Protein AF-A0A7S1QD86-F1 (afdb_monomer_lite)

Sequence (148 aa):
PEDCLPAVVRSVGGHSVDLALLHGGAETQYLAELERAEELGLLGLECAVLADHVLRPGAPRFLWRMHSAPRYSVELVGVTEPGIARGEDWLALCISRPNAAVEASEAAAPPPELPSLTAESARLWRRRQHAEAPAGQPRGRDPVAERF

pLDDT: mean 86.99, std 13.45, range [50.94, 98.06]

Organism: Alexandrium catenella (NCBI:txid2925)

InterPro domains:
  IPR029063 S-adenosyl-L-methionine-dependent methyltransferase superfamily [G3DSA:3.40.50.150] (1-92)

Foldseek 3Di:
DDDCLVVVLVVCVLEADQEAEADDDQLVSVVVNVVVCVVSVNQDAFRKYKYWCCPVLHNLVVVLVLVQDLQWDWDKDWDDDPPPPDDTIIMIIITGHPPPPPPVPPRPDDDPCSVVSSVSSVVRVVVVVVVPPPPDPDPDPDPPPPDD

Structure (mmCIF, N/CA/C/O backbone):
data_AF-A0A7S1QD86-F1
#
_entry.id   AF-A0A7S1QD86-F1
#
loop_
_atom_site.group_PDB
_atom_site.id
_atom_site.type_symbol
_atom_site.label_atom_id
_atom_site.label_alt_id
_atom_site.label_comp_id
_atom_site.label_asym_id
_atom_site.label_entity_id
_atom_site.label_seq_id
_atom_site.pdbx_PDB_ins_code
_a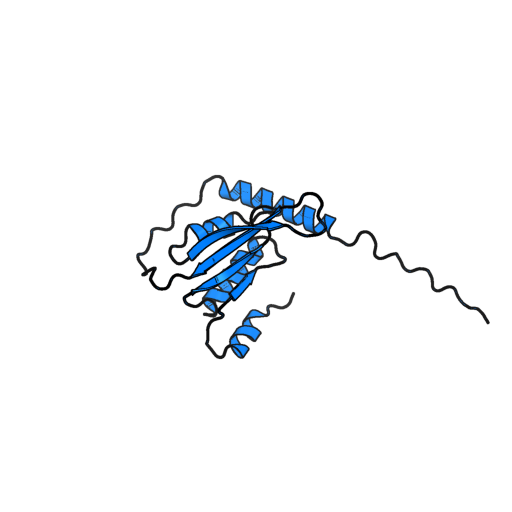tom_site.Cartn_x
_atom_site.Cartn_y
_atom_site.Cartn_z
_atom_site.occupancy
_atom_site.B_iso_or_equiv
_atom_site.auth_seq_id
_atom_site.auth_comp_id
_atom_site.auth_asym_id
_atom_site.auth_atom_id
_atom_site.pdbx_PDB_model_num
ATOM 1 N N . PRO A 1 1 ? -7.959 7.298 -14.735 1.00 63.09 1 PRO A N 1
ATOM 2 C CA . PRO A 1 1 ? -9.028 6.344 -14.360 1.00 63.09 1 PRO A CA 1
ATOM 3 C C . PRO A 1 1 ? -10.026 7.089 -13.475 1.00 63.09 1 PRO A C 1
ATOM 5 O O . PRO A 1 1 ? -9.598 7.993 -12.761 1.00 63.09 1 PRO A O 1
ATOM 8 N N . GLU A 1 2 ? -11.320 6.793 -13.581 1.00 81.69 2 GLU A N 1
ATOM 9 C CA . GLU A 1 2 ? -12.318 7.359 -12.664 1.00 81.69 2 GLU A CA 1
ATOM 10 C C . GLU A 1 2 ? -12.164 6.724 -11.273 1.00 81.69 2 GLU A C 1
ATOM 12 O O . GLU A 1 2 ? -11.915 5.523 -11.172 1.00 81.69 2 GLU A O 1
ATOM 17 N N . ASP A 1 3 ? -12.290 7.530 -10.214 1.00 87.25 3 ASP A N 1
ATOM 18 C CA . ASP A 1 3 ? -12.285 7.052 -8.826 1.00 87.25 3 ASP A CA 1
ATOM 19 C C . ASP A 1 3 ? -13.530 6.185 -8.569 1.00 87.25 3 ASP A C 1
ATOM 21 O O . ASP A 1 3 ? -14.668 6.660 -8.646 1.00 87.25 3 ASP A O 1
ATOM 25 N N . CYS A 1 4 ? -13.317 4.899 -8.279 1.00 92.31 4 CYS A N 1
ATOM 26 C CA . CYS A 1 4 ? -14.386 3.929 -8.062 1.00 92.31 4 CYS A CA 1
ATOM 27 C C . CYS A 1 4 ? -14.830 3.818 -6.593 1.00 92.31 4 CYS A C 1
ATOM 29 O O . CYS A 1 4 ? -15.896 3.250 -6.326 1.00 92.31 4 CYS A O 1
ATOM 31 N N . LEU A 1 5 ? -14.083 4.383 -5.636 1.00 94.06 5 LEU A N 1
ATOM 32 C CA . LEU A 1 5 ? -14.360 4.235 -4.203 1.00 94.06 5 LEU A CA 1
ATOM 33 C C . LEU A 1 5 ? -15.759 4.742 -3.805 1.00 94.06 5 LEU A C 1
ATOM 35 O O . LEU A 1 5 ? -16.449 4.039 -3.063 1.00 94.06 5 LEU A O 1
ATOM 39 N N . PRO A 1 6 ? -16.279 5.872 -4.333 1.00 93.88 6 PRO A N 1
ATOM 40 C CA . PRO A 1 6 ? -17.643 6.306 -4.025 1.00 93.88 6 PRO A CA 1
ATOM 41 C C . PRO A 1 6 ? -18.725 5.323 -4.489 1.00 93.88 6 PRO A C 1
ATOM 43 O O . PRO A 1 6 ? -19.790 5.237 -3.876 1.00 93.88 6 PRO A O 1
ATOM 46 N N . ALA A 1 7 ? -18.489 4.596 -5.585 1.00 94.88 7 ALA A N 1
ATOM 47 C CA . ALA A 1 7 ? -19.412 3.563 -6.044 1.00 94.88 7 ALA A CA 1
ATOM 48 C C . ALA A 1 7 ? -19.372 2.341 -5.118 1.00 94.88 7 ALA A C 1
ATOM 50 O O . ALA A 1 7 ? -20.430 1.806 -4.786 1.00 94.88 7 ALA A O 1
ATOM 51 N N . VAL A 1 8 ? -18.180 1.967 -4.641 1.00 95.44 8 VAL A N 1
ATOM 52 C CA . VAL A 1 8 ? -17.996 0.887 -3.661 1.00 95.44 8 VAL A CA 1
ATOM 53 C C . VAL A 1 8 ? -18.732 1.214 -2.363 1.00 95.44 8 VAL A C 1
ATOM 55 O O . VAL A 1 8 ? -19.544 0.401 -1.938 1.00 95.44 8 VAL A O 1
ATOM 58 N N . VAL A 1 9 ? -18.571 2.422 -1.803 1.00 96.19 9 VAL A N 1
ATOM 59 C CA . VAL A 1 9 ? -19.280 2.873 -0.581 1.00 96.19 9 VAL A CA 1
ATOM 60 C C . VAL A 1 9 ? -20.797 2.705 -0.705 1.00 96.19 9 VAL A C 1
ATOM 62 O O . VAL A 1 9 ? -21.452 2.209 0.212 1.00 96.19 9 VAL A O 1
ATOM 65 N N . ARG A 1 10 ? -21.372 3.086 -1.853 1.00 96.38 10 ARG A N 1
ATOM 66 C CA . ARG A 1 10 ? -22.810 2.903 -2.106 1.00 96.38 10 ARG A CA 1
ATOM 67 C C . ARG A 1 10 ? -23.197 1.429 -2.172 1.00 96.38 10 ARG A C 1
ATOM 69 O O . ARG A 1 10 ? -24.258 1.069 -1.676 1.00 96.38 10 ARG A O 1
ATOM 76 N N . SER A 1 11 ? -22.354 0.597 -2.778 1.00 96.62 11 SER A N 1
ATOM 77 C CA . SER A 1 11 ? -22.612 -0.835 -2.935 1.00 96.62 11 SER A CA 1
ATOM 78 C C . SER A 1 11 ? -22.534 -1.596 -1.614 1.00 96.62 11 SER A C 1
ATOM 80 O O . SER A 1 11 ? -23.313 -2.521 -1.409 1.00 96.62 11 SER A O 1
ATOM 82 N N . VAL A 1 12 ? -21.605 -1.228 -0.729 1.00 96.81 12 VAL A N 1
ATOM 83 C CA . VAL A 1 12 ? -21.423 -1.887 0.574 1.00 96.81 12 VAL A CA 1
ATOM 84 C C . VAL A 1 12 ? -22.394 -1.373 1.637 1.00 96.81 12 VAL A C 1
ATOM 86 O O . VAL A 1 12 ? -22.472 -1.953 2.709 1.00 96.81 12 VAL A O 1
ATOM 89 N N . GLY A 1 13 ? -23.145 -0.298 1.377 1.00 94.75 13 GLY A N 1
ATOM 90 C CA . GLY A 1 13 ? -24.233 0.143 2.258 1.00 94.75 13 GLY A CA 1
ATOM 91 C C . GLY A 1 13 ? -23.791 0.548 3.671 1.00 94.75 13 GLY A C 1
ATOM 92 O O . GLY A 1 13 ? -24.556 0.381 4.615 1.00 94.75 13 GLY A O 1
ATOM 93 N N . GLY A 1 14 ? -22.566 1.062 3.823 1.00 91.69 14 GLY A N 1
ATOM 94 C CA . GLY A 1 14 ? -21.983 1.411 5.126 1.00 91.69 14 GLY A CA 1
ATOM 95 C C . GLY A 1 14 ? -21.214 0.276 5.812 1.00 91.69 14 GLY A C 1
ATOM 96 O O . GLY A 1 14 ? -20.728 0.470 6.924 1.00 91.69 14 GLY A O 1
ATOM 97 N N . HIS A 1 15 ? -21.084 -0.886 5.170 1.00 94.44 15 HIS A N 1
ATOM 98 C CA . HIS A 1 15 ? -20.171 -1.944 5.597 1.00 94.44 15 HIS A CA 1
ATOM 99 C C . HIS A 1 15 ? -18.739 -1.698 5.096 1.00 94.44 15 HIS A C 1
ATOM 101 O O . HIS A 1 15 ? -18.517 -0.961 4.135 1.00 94.44 15 HIS A O 1
ATOM 107 N N . SER A 1 16 ? -17.765 -2.332 5.744 1.00 96.19 16 SER A N 1
ATOM 108 C CA . SER A 1 16 ? -16.388 -2.405 5.255 1.00 96.19 16 SER A CA 1
ATOM 109 C C . SER A 1 16 ? -16.229 -3.488 4.187 1.00 96.19 16 SER A C 1
ATOM 111 O O . SER A 1 16 ? -17.079 -4.369 4.055 1.00 96.19 16 SER A O 1
ATOM 113 N N . VAL A 1 17 ? -15.121 -3.449 3.449 1.00 97.31 17 VAL A N 1
ATOM 114 C CA . VAL A 1 17 ? -14.695 -4.553 2.579 1.00 97.31 17 VAL A CA 1
ATOM 115 C C . VAL A 1 17 ? -13.805 -5.532 3.345 1.00 97.31 17 VAL A C 1
ATOM 117 O O . VAL A 1 17 ? -13.091 -5.134 4.264 1.00 97.31 17 VAL A O 1
ATOM 120 N N . ASP A 1 18 ? -13.821 -6.802 2.938 1.00 96.88 18 ASP A N 1
ATOM 121 C CA . ASP A 1 18 ? -12.911 -7.825 3.476 1.00 96.88 18 ASP A CA 1
ATOM 122 C C . ASP A 1 18 ? -11.512 -7.740 2.839 1.00 96.88 18 ASP A C 1
ATOM 124 O O . ASP A 1 18 ? -10.508 -8.109 3.452 1.00 96.88 18 ASP A O 1
ATOM 128 N N . LEU A 1 19 ? -11.441 -7.246 1.597 1.00 97.56 19 LEU A N 1
ATOM 129 C CA . LEU A 1 19 ? -10.220 -7.159 0.800 1.00 97.56 19 LEU A CA 1
ATOM 130 C C . LEU A 1 19 ? -10.194 -5.876 -0.040 1.00 97.56 19 LEU A C 1
ATOM 132 O O . LEU A 1 19 ? -11.127 -5.598 -0.793 1.00 97.56 19 LEU A O 1
ATOM 136 N N . ALA A 1 20 ? -9.081 -5.149 0.028 1.00 97.00 20 ALA A N 1
ATOM 137 C CA . ALA A 1 20 ? -8.736 -4.053 -0.868 1.00 97.00 20 ALA A CA 1
ATOM 138 C C . ALA A 1 20 ? -7.502 -4.423 -1.703 1.00 97.00 20 ALA A C 1
ATOM 140 O O . ALA A 1 20 ? -6.502 -4.904 -1.169 1.00 97.00 20 ALA A O 1
ATOM 141 N N . LEU A 1 21 ? -7.572 -4.187 -3.014 1.00 96.25 21 LEU A N 1
ATOM 142 C CA . LEU A 1 21 ? -6.466 -4.391 -3.949 1.00 96.25 21 LEU A CA 1
ATOM 143 C C . LEU A 1 21 ? -5.959 -3.027 -4.422 1.00 96.25 21 LEU A C 1
ATOM 145 O O . LEU A 1 21 ? -6.710 -2.281 -5.046 1.00 96.25 21 LEU A O 1
ATOM 149 N N . LEU A 1 22 ? -4.696 -2.724 -4.139 1.00 94.81 22 LEU A N 1
ATOM 150 C CA . LEU A 1 22 ? -3.986 -1.544 -4.623 1.00 94.81 22 LEU A CA 1
ATOM 151 C C . LEU A 1 22 ? -3.067 -1.996 -5.759 1.00 94.81 22 LEU A C 1
ATOM 153 O O . LEU A 1 22 ? -2.103 -2.727 -5.529 1.00 94.81 22 LEU A O 1
ATOM 157 N N . HIS A 1 23 ? -3.407 -1.622 -6.989 1.00 90.38 23 HIS A N 1
ATOM 158 C CA . HIS A 1 23 ? -2.758 -2.140 -8.192 1.00 90.38 23 HIS A CA 1
ATOM 159 C C . HIS A 1 23 ? -2.613 -1.063 -9.267 1.00 90.38 23 HIS A C 1
ATOM 161 O O . HIS A 1 23 ? -3.445 -0.166 -9.389 1.00 90.38 23 HIS A O 1
ATOM 167 N N . GLY A 1 24 ? -1.589 -1.204 -10.110 1.00 76.62 24 GLY A N 1
ATOM 168 C CA . GLY A 1 24 ? -1.508 -0.493 -11.390 1.00 76.62 24 GLY A CA 1
ATOM 169 C C . GLY A 1 24 ? -1.035 0.959 -11.295 1.00 76.62 24 GLY A C 1
ATOM 170 O O . GLY A 1 24 ? -1.206 1.723 -12.248 1.00 76.62 24 GLY A O 1
ATOM 171 N N . GLY A 1 25 ? -0.420 1.345 -10.175 1.00 80.12 25 GLY A N 1
ATOM 172 C CA . GLY A 1 25 ? -0.058 2.727 -9.881 1.00 80.12 25 GLY A CA 1
ATOM 173 C C . GLY A 1 25 ? 1.357 2.896 -9.342 1.00 80.12 25 GLY A C 1
ATOM 174 O O . GLY A 1 25 ? 1.950 1.988 -8.775 1.00 80.12 25 GLY A O 1
ATOM 175 N N . ALA A 1 26 ? 1.908 4.103 -9.488 1.00 86.25 26 ALA A N 1
ATOM 176 C CA . ALA A 1 26 ? 3.075 4.480 -8.694 1.00 86.25 26 ALA A CA 1
ATOM 177 C C . ALA A 1 26 ? 2.676 4.564 -7.214 1.00 86.25 26 ALA A C 1
ATOM 179 O O . ALA A 1 26 ? 1.542 4.910 -6.899 1.00 86.25 26 ALA A O 1
ATOM 180 N N . GLU A 1 27 ? 3.630 4.366 -6.310 1.00 86.50 27 GLU A N 1
ATOM 181 C CA . GLU A 1 27 ? 3.429 4.418 -4.855 1.00 86.50 27 GLU A CA 1
ATOM 182 C C . GLU A 1 27 ? 2.531 5.560 -4.337 1.00 86.50 27 GLU A C 1
ATOM 184 O O . GLU A 1 27 ? 1.749 5.370 -3.408 1.00 86.50 27 GLU A O 1
ATOM 189 N N . THR A 1 28 ? 2.647 6.764 -4.904 1.00 86.75 28 THR A N 1
ATOM 190 C CA . THR A 1 28 ? 1.839 7.917 -4.479 1.00 86.75 28 THR A CA 1
ATOM 191 C C . THR A 1 28 ? 0.340 7.671 -4.632 1.00 86.75 28 THR A C 1
ATOM 193 O O . THR A 1 28 ? -0.444 8.248 -3.889 1.00 86.75 28 THR A O 1
ATOM 196 N N . GLN A 1 29 ? -0.052 6.829 -5.590 1.00 90.44 29 GLN A N 1
ATOM 197 C CA . GLN A 1 29 ? -1.437 6.418 -5.800 1.00 90.44 29 GLN A CA 1
ATOM 198 C C . GLN A 1 29 ? -1.872 5.442 -4.708 1.00 90.44 29 GLN A C 1
ATOM 200 O O . GLN A 1 29 ? -2.924 5.655 -4.125 1.00 90.44 29 GLN A O 1
ATOM 205 N N . TYR A 1 30 ? -1.027 4.473 -4.335 1.00 91.50 30 TYR A N 1
ATOM 206 C CA . TYR A 1 30 ? -1.341 3.512 -3.267 1.00 91.50 30 TYR A CA 1
ATOM 207 C C . TYR A 1 30 ? -1.632 4.206 -1.940 1.00 91.50 30 TYR A C 1
ATOM 209 O O . TYR A 1 30 ? -2.615 3.888 -1.282 1.00 91.50 30 TYR A O 1
ATOM 217 N N . LEU A 1 31 ? -0.801 5.179 -1.555 1.00 93.75 31 LEU A N 1
ATOM 218 C CA . LEU A 1 31 ? -1.025 5.939 -0.325 1.00 93.75 31 LEU A CA 1
ATOM 219 C C . LEU A 1 31 ? -2.308 6.772 -0.386 1.00 93.75 31 LEU A C 1
ATOM 221 O O . LEU A 1 31 ? -3.076 6.751 0.569 1.00 93.75 31 LEU A O 1
ATOM 225 N N . ALA A 1 32 ? -2.562 7.457 -1.503 1.00 93.44 32 ALA A N 1
ATOM 226 C CA . ALA A 1 32 ? -3.766 8.269 -1.663 1.00 93.44 32 ALA A CA 1
ATOM 227 C C . ALA A 1 32 ? -5.049 7.419 -1.667 1.00 93.44 32 ALA A C 1
ATOM 229 O O . ALA A 1 32 ? -6.037 7.794 -1.042 1.00 93.44 32 ALA A O 1
ATOM 230 N N . GLU A 1 33 ? -5.041 6.268 -2.343 1.00 94.12 33 GLU A N 1
ATOM 231 C CA . GLU A 1 33 ? -6.168 5.328 -2.372 1.00 94.12 33 GLU A CA 1
ATOM 232 C C . GLU A 1 33 ? -6.409 4.693 -1.003 1.00 94.12 33 GLU A C 1
ATOM 234 O O . GLU A 1 33 ? -7.556 4.596 -0.569 1.00 94.12 33 GLU A O 1
ATOM 239 N N . LEU A 1 34 ? -5.338 4.318 -0.298 1.00 95.12 34 LEU A N 1
ATOM 240 C CA . LEU A 1 34 ? -5.406 3.803 1.065 1.00 95.12 34 LEU A CA 1
ATOM 241 C C . LEU A 1 34 ? -6.015 4.844 2.017 1.00 95.12 34 LEU A C 1
ATOM 243 O O . LEU A 1 34 ? -7.005 4.552 2.682 1.00 95.12 34 LEU A O 1
ATOM 247 N N . GLU A 1 35 ? -5.465 6.062 2.054 1.00 94.94 35 GLU A N 1
ATOM 248 C CA . GLU A 1 35 ? -5.980 7.169 2.875 1.00 94.94 35 GLU A CA 1
ATOM 249 C C . GLU A 1 35 ? -7.451 7.438 2.562 1.00 94.94 35 GLU A C 1
ATOM 251 O O . GLU A 1 35 ? -8.281 7.549 3.465 1.00 94.94 35 GLU A O 1
ATOM 256 N N . ARG A 1 36 ? -7.807 7.449 1.276 1.00 95.38 36 ARG A N 1
ATOM 257 C CA . ARG A 1 36 ? -9.182 7.679 0.853 1.00 95.38 36 ARG A CA 1
ATOM 258 C C . ARG A 1 36 ? -10.128 6.560 1.283 1.00 95.38 36 ARG A C 1
ATOM 260 O O . ARG A 1 36 ? -11.240 6.840 1.726 1.00 95.38 36 ARG A O 1
ATOM 267 N N . ALA A 1 37 ? -9.715 5.302 1.163 1.00 95.69 37 ALA A N 1
ATOM 268 C CA . ALA A 1 37 ? -10.510 4.163 1.609 1.00 95.69 37 ALA A CA 1
ATOM 269 C C . ALA A 1 37 ? -10.720 4.178 3.134 1.00 95.69 37 ALA A C 1
ATOM 271 O O . ALA A 1 37 ? -11.799 3.819 3.608 1.00 95.69 37 ALA A O 1
ATOM 272 N N . GLU A 1 38 ? -9.735 4.645 3.901 1.00 94.69 38 GLU A N 1
ATOM 273 C CA . GLU A 1 38 ? -9.846 4.826 5.353 1.00 94.69 38 GLU A CA 1
ATOM 274 C C . GLU A 1 38 ? -10.821 5.938 5.731 1.00 94.69 38 GLU A C 1
ATOM 276 O O . GLU A 1 38 ? -11.688 5.723 6.576 1.00 94.69 38 GLU A O 1
ATOM 281 N N . GLU A 1 39 ? -10.723 7.104 5.088 1.00 94.94 39 GLU A N 1
ATOM 282 C CA . GLU A 1 39 ? -11.649 8.228 5.291 1.00 94.94 39 GLU A CA 1
ATOM 283 C C . GLU A 1 39 ? -13.105 7.835 5.026 1.00 94.94 39 GLU A C 1
ATOM 285 O O . GLU A 1 39 ? -14.020 8.295 5.707 1.00 94.94 39 GLU A O 1
ATOM 290 N N . LEU A 1 40 ? -13.318 6.977 4.027 1.00 95.56 40 LEU A N 1
ATOM 291 C CA . LEU A 1 40 ? -14.633 6.469 3.650 1.00 95.56 40 LEU A CA 1
ATOM 292 C C . LEU A 1 40 ? -15.117 5.313 4.539 1.00 95.56 40 LEU A C 1
ATOM 294 O O . LEU A 1 40 ? -16.224 4.820 4.327 1.00 95.56 40 LEU A O 1
ATOM 298 N N . GLY A 1 41 ? -14.315 4.868 5.513 1.00 94.81 41 GLY A N 1
ATOM 299 C CA . GLY A 1 41 ? -14.657 3.759 6.404 1.00 94.81 41 GLY A CA 1
ATOM 300 C C . GLY A 1 41 ? -14.719 2.397 5.708 1.00 94.81 41 GLY A C 1
ATOM 301 O O . GLY A 1 41 ? -15.351 1.479 6.221 1.00 94.81 41 GLY A O 1
ATOM 302 N N . LEU A 1 42 ? -14.082 2.251 4.541 1.00 96.75 42 LEU A N 1
ATOM 303 C CA . LEU A 1 42 ? -14.091 0.998 3.782 1.00 96.75 42 LEU A CA 1
ATOM 304 C C . LEU A 1 42 ? -13.176 -0.063 4.402 1.00 96.75 42 LEU A C 1
ATOM 306 O O . LEU A 1 42 ? -13.444 -1.251 4.252 1.00 96.75 42 LEU A O 1
ATOM 310 N N . LEU A 1 43 ? -12.112 0.345 5.098 1.00 95.88 43 LEU A N 1
ATOM 311 C CA . LEU A 1 43 ? -11.137 -0.574 5.690 1.00 95.88 43 LEU A CA 1
ATOM 312 C C . LEU A 1 43 ? -11.511 -0.894 7.141 1.00 95.88 43 LEU A C 1
ATOM 314 O O . LEU A 1 43 ? -11.135 -0.180 8.072 1.00 95.88 43 LEU A O 1
ATOM 318 N N . GLY A 1 44 ? -12.287 -1.962 7.314 1.00 93.19 44 GLY A N 1
ATOM 319 C CA . GLY A 1 44 ? -12.765 -2.428 8.615 1.00 93.19 44 GLY A CA 1
ATOM 320 C C . GLY A 1 44 ? -11.720 -3.196 9.426 1.00 93.19 44 GLY A C 1
ATOM 321 O O . GLY A 1 44 ? -10.535 -3.269 9.085 1.00 93.19 44 GLY A O 1
ATOM 322 N N . LEU A 1 45 ? -12.179 -3.798 10.524 1.00 93.00 45 LEU A N 1
ATOM 323 C CA . LEU A 1 45 ? -11.380 -4.769 11.273 1.00 93.00 45 LEU A CA 1
ATOM 324 C C . LEU A 1 45 ? -11.143 -6.008 10.414 1.00 93.00 45 LEU A C 1
ATOM 326 O O . LEU A 1 45 ? -12.028 -6.408 9.667 1.00 93.00 45 LEU A O 1
ATOM 330 N N . GLU A 1 46 ? -9.947 -6.587 10.512 1.00 95.19 46 GLU A N 1
ATOM 331 C CA . GLU A 1 46 ? -9.548 -7.795 9.772 1.00 95.19 46 GLU A CA 1
ATOM 332 C C . GLU A 1 46 ? -9.555 -7.654 8.240 1.00 95.19 46 GLU A C 1
ATOM 334 O O . GLU A 1 46 ? -9.217 -8.604 7.538 1.00 95.19 46 GLU A O 1
ATOM 339 N N . CYS A 1 47 ? -9.826 -6.454 7.712 1.00 96.62 47 CYS A N 1
ATOM 340 C CA . CYS A 1 47 ? -9.674 -6.147 6.295 1.00 96.62 47 CYS A CA 1
ATOM 341 C C . CYS A 1 47 ? -8.229 -6.404 5.851 1.00 96.62 47 CYS A C 1
ATOM 343 O O . CYS A 1 47 ? -7.274 -5.894 6.455 1.00 96.62 47 CYS A O 1
ATOM 345 N N . ALA A 1 48 ? -8.081 -7.148 4.759 1.00 97.94 48 ALA A N 1
ATOM 346 C CA . ALA A 1 48 ? -6.817 -7.335 4.070 1.00 97.94 48 ALA A CA 1
ATOM 347 C C . ALA A 1 48 ? -6.619 -6.234 3.018 1.00 97.94 48 ALA A C 1
ATOM 349 O O . ALA A 1 48 ? -7.529 -5.894 2.268 1.00 97.94 48 ALA A O 1
ATOM 350 N N . VAL A 1 49 ? -5.414 -5.687 2.937 1.00 97.88 49 VAL A N 1
ATOM 351 C CA . VAL A 1 49 ? -4.971 -4.781 1.878 1.00 97.88 49 VAL A CA 1
ATOM 352 C C . VAL A 1 49 ? -3.808 -5.460 1.172 1.00 97.88 49 VAL A C 1
ATOM 354 O O . VAL A 1 49 ? -2.783 -5.737 1.795 1.00 97.88 49 VAL A O 1
ATOM 357 N N . LEU A 1 50 ? -3.970 -5.741 -0.116 1.00 97.62 50 LEU A N 1
ATOM 358 C CA . LEU A 1 50 ? -2.907 -6.246 -0.976 1.00 97.62 50 LEU A CA 1
ATOM 359 C C . LEU A 1 50 ? -2.404 -5.112 -1.860 1.00 97.62 50 LEU A C 1
ATOM 361 O O . LEU A 1 50 ? -3.196 -4.483 -2.556 1.00 97.62 50 LEU A O 1
ATOM 365 N N . ALA A 1 51 ? -1.097 -4.884 -1.855 1.00 96.62 51 ALA A N 1
ATOM 366 C CA . ALA A 1 51 ? -0.433 -3.991 -2.797 1.00 96.62 51 ALA A CA 1
ATOM 367 C C . ALA A 1 51 ? 0.629 -4.766 -3.568 1.00 96.62 51 ALA A C 1
ATOM 369 O O . ALA A 1 51 ? 1.402 -5.507 -2.960 1.00 96.62 51 ALA A O 1
ATOM 370 N N . ASP A 1 52 ? 0.681 -4.600 -4.882 1.00 94.62 52 ASP A N 1
ATOM 371 C CA . ASP A 1 52 ? 1.673 -5.255 -5.725 1.00 94.62 52 ASP A CA 1
ATOM 372 C C . ASP A 1 52 ? 2.900 -4.386 -6.000 1.00 94.62 52 ASP A C 1
ATOM 374 O O . ASP A 1 52 ? 2.948 -3.197 -5.672 1.00 94.62 52 ASP A O 1
ATOM 378 N N . HIS A 1 53 ? 3.932 -5.001 -6.582 1.00 93.44 53 HIS A N 1
ATOM 379 C CA . HIS A 1 53 ? 5.140 -4.308 -7.021 1.00 93.44 53 HIS A CA 1
ATOM 380 C C . HIS A 1 53 ? 5.860 -3.511 -5.917 1.00 93.44 53 HIS A C 1
ATOM 382 O O . HIS A 1 53 ? 6.577 -2.537 -6.187 1.00 93.44 53 HIS A O 1
ATOM 388 N N . VAL A 1 54 ? 5.721 -3.947 -4.658 1.00 95.25 54 VAL A N 1
ATOM 389 C CA . VAL A 1 54 ? 6.163 -3.182 -3.480 1.00 95.25 54 VAL A CA 1
ATOM 390 C C . VAL A 1 54 ? 7.677 -3.167 -3.290 1.00 95.25 54 VAL A C 1
ATOM 392 O O . VAL A 1 54 ? 8.196 -2.257 -2.643 1.00 95.25 54 VAL A O 1
ATOM 395 N N . LEU A 1 55 ? 8.406 -4.112 -3.899 1.00 94.00 55 LEU A N 1
ATOM 396 C CA . LEU A 1 55 ? 9.878 -4.121 -3.930 1.00 94.00 55 LEU A CA 1
ATOM 397 C C . LEU A 1 55 ? 10.459 -3.758 -5.303 1.00 94.00 55 LEU A C 1
ATOM 399 O O . LEU A 1 55 ? 11.571 -3.235 -5.384 1.00 94.00 55 LEU A O 1
ATOM 403 N N . ARG A 1 56 ? 9.724 -4.006 -6.393 1.00 90.75 56 ARG A N 1
ATOM 404 C CA . ARG A 1 56 ? 10.129 -3.636 -7.752 1.00 90.75 56 ARG A CA 1
ATOM 405 C C . ARG A 1 56 ? 8.888 -3.360 -8.608 1.00 90.75 56 ARG A C 1
ATOM 407 O O . ARG A 1 56 ? 8.139 -4.291 -8.862 1.00 90.75 56 ARG A O 1
ATOM 414 N N . PRO A 1 57 ? 8.692 -2.132 -9.120 1.00 91.62 57 PRO A N 1
ATOM 415 C CA . PRO A 1 57 ? 9.560 -0.955 -9.027 1.00 91.62 57 PRO A CA 1
ATOM 416 C C . PRO A 1 57 ? 9.730 -0.362 -7.620 1.00 91.62 57 PRO A C 1
ATOM 418 O O . PRO A 1 57 ? 10.666 0.407 -7.419 1.00 91.62 57 PRO A O 1
ATOM 421 N N . GLY A 1 58 ? 8.889 -0.751 -6.659 1.00 94.06 58 GLY A N 1
ATOM 422 C CA . GLY A 1 58 ? 9.012 -0.403 -5.246 1.00 94.06 58 GLY A CA 1
ATOM 423 C C . GLY A 1 58 ? 7.884 0.504 -4.750 1.00 94.06 58 GLY A C 1
ATOM 424 O O . GLY A 1 58 ? 7.378 1.337 -5.503 1.00 94.06 58 GLY A O 1
ATOM 425 N N . ALA A 1 59 ? 7.545 0.398 -3.466 1.00 96.44 59 ALA A N 1
ATOM 426 C CA . ALA A 1 59 ? 6.647 1.313 -2.757 1.00 96.44 59 ALA A CA 1
ATOM 427 C C . ALA A 1 59 ? 7.134 1.554 -1.306 1.00 96.44 59 ALA A C 1
ATOM 429 O O . ALA A 1 59 ? 6.502 1.117 -0.342 1.00 96.44 59 ALA A O 1
ATOM 430 N N . PRO A 1 60 ? 8.310 2.185 -1.122 1.00 97.06 60 PRO A N 1
ATOM 431 C CA . PRO A 1 60 ? 8.979 2.266 0.178 1.00 97.06 60 PRO A CA 1
ATOM 432 C C . PRO A 1 60 ? 8.243 3.092 1.254 1.00 97.06 60 PRO A C 1
ATOM 434 O O . PRO A 1 60 ? 8.228 2.691 2.414 1.00 97.06 60 PRO A O 1
ATOM 437 N N . ARG A 1 61 ? 7.620 4.226 0.919 1.00 96.44 61 ARG A N 1
ATOM 438 C CA . ARG A 1 61 ? 6.719 4.997 1.800 1.00 96.44 61 ARG A CA 1
ATOM 439 C C . ARG A 1 61 ? 5.454 4.226 2.150 1.00 96.44 61 ARG A C 1
ATOM 441 O O . ARG A 1 61 ? 5.030 4.321 3.295 1.00 96.44 61 ARG A O 1
ATOM 448 N N . PHE A 1 62 ? 4.860 3.485 1.215 1.00 96.50 62 PHE A N 1
ATOM 449 C CA . PHE A 1 62 ? 3.727 2.603 1.500 1.00 96.50 62 PHE A CA 1
ATOM 450 C C . PHE A 1 62 ? 4.142 1.532 2.509 1.00 96.50 62 PHE A C 1
ATOM 452 O O . PHE A 1 62 ? 3.533 1.427 3.570 1.00 96.50 62 PHE A O 1
ATOM 459 N N . LEU A 1 63 ? 5.238 0.814 2.248 1.00 96.94 63 LEU A N 1
ATOM 460 C CA . LEU A 1 63 ? 5.763 -0.198 3.167 1.00 96.94 63 LEU A CA 1
ATOM 461 C C . LEU A 1 63 ? 6.085 0.390 4.541 1.00 96.94 63 LEU A C 1
ATOM 463 O O . LEU A 1 63 ? 5.685 -0.178 5.554 1.00 96.94 63 LEU A O 1
ATOM 467 N N . TRP A 1 64 ? 6.741 1.552 4.586 1.00 96.50 64 TRP A N 1
ATOM 468 C CA . TRP A 1 64 ? 6.995 2.267 5.833 1.00 96.50 64 TRP A CA 1
ATOM 469 C C . TRP A 1 64 ? 5.695 2.630 6.559 1.00 96.50 64 TRP A C 1
ATOM 471 O O . TRP A 1 64 ? 5.565 2.367 7.750 1.00 96.50 64 TRP A O 1
ATOM 481 N N . ARG A 1 65 ? 4.711 3.199 5.853 1.00 95.12 65 ARG A N 1
ATOM 482 C CA . ARG A 1 65 ? 3.418 3.598 6.422 1.00 95.12 65 ARG A CA 1
ATOM 483 C C . ARG A 1 65 ? 2.677 2.410 7.022 1.00 95.12 65 ARG A C 1
ATOM 485 O O . ARG A 1 65 ? 2.155 2.550 8.125 1.00 95.12 65 ARG A O 1
ATOM 492 N N . MET A 1 66 ? 2.635 1.281 6.317 1.00 95.19 66 MET A N 1
ATOM 493 C CA . MET A 1 66 ? 1.942 0.079 6.777 1.00 95.19 66 MET A CA 1
ATOM 494 C C . MET A 1 66 ? 2.685 -0.581 7.939 1.00 95.19 66 MET A C 1
ATOM 496 O O . MET A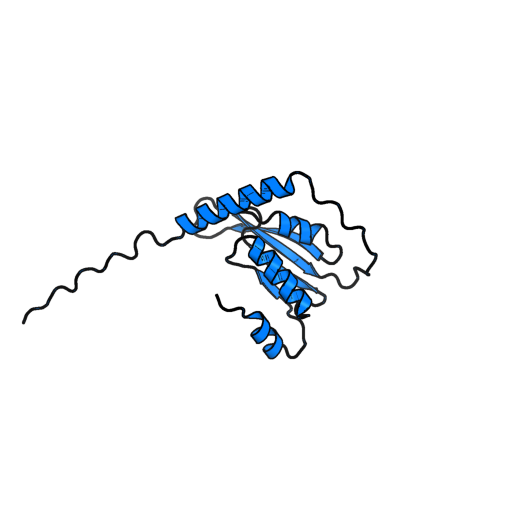 1 66 ? 2.059 -0.934 8.931 1.00 95.19 66 MET A O 1
ATOM 500 N N . HIS A 1 67 ? 4.014 -0.688 7.861 1.00 95.25 67 HIS A N 1
ATOM 501 C CA . HIS A 1 67 ? 4.835 -1.301 8.907 1.00 95.25 67 HIS A CA 1
ATOM 502 C C . HIS A 1 67 ? 4.856 -0.477 10.202 1.00 95.25 67 HIS A C 1
ATOM 504 O O . HIS A 1 67 ? 4.824 -1.030 11.298 1.00 95.25 67 HIS A O 1
ATOM 510 N N . SER A 1 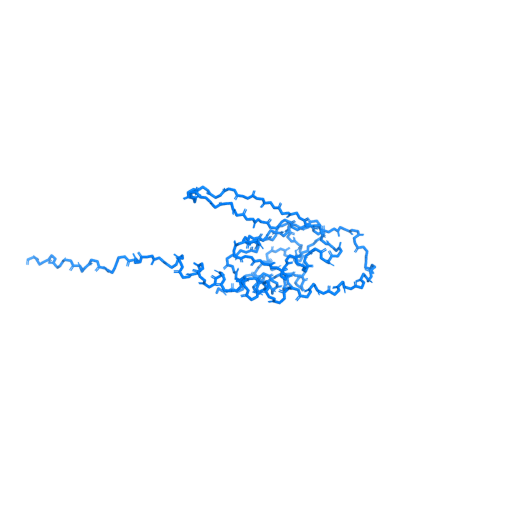68 ? 4.900 0.851 10.091 1.00 93.75 68 SER A N 1
ATOM 511 C CA . SER A 1 68 ? 4.951 1.756 11.245 1.00 93.75 68 SER A CA 1
ATOM 512 C C . SER A 1 68 ? 3.574 2.087 11.820 1.00 93.75 68 SER A C 1
ATOM 514 O O . SER A 1 68 ? 3.490 2.772 12.835 1.00 93.75 68 SER A O 1
ATOM 516 N N . ALA A 1 69 ? 2.488 1.627 11.193 1.00 92.06 69 ALA A N 1
ATOM 517 C CA . ALA A 1 69 ? 1.135 1.777 11.710 1.00 92.06 69 ALA A CA 1
ATOM 518 C C . ALA A 1 69 ? 0.768 0.570 12.594 1.00 92.06 69 ALA A C 1
ATOM 520 O O . ALA A 1 69 ? 0.572 -0.521 12.060 1.00 92.06 69 ALA A O 1
ATOM 521 N N . PRO A 1 70 ? 0.555 0.741 13.915 1.00 90.69 70 PRO A N 1
ATOM 522 C CA . PRO A 1 70 ? 0.241 -0.378 14.815 1.00 90.69 70 PRO A CA 1
ATOM 523 C C . PRO A 1 70 ? -1.022 -1.163 14.431 1.00 90.69 70 PRO A C 1
ATOM 525 O O . PRO A 1 70 ? -1.173 -2.331 14.792 1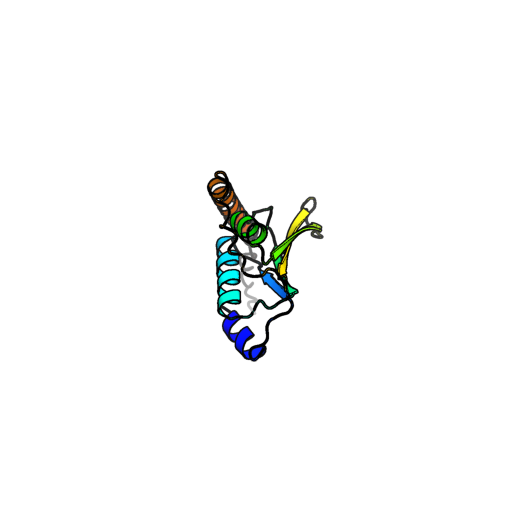.00 90.69 70 PRO A O 1
ATOM 528 N N . ARG A 1 71 ? -1.933 -0.518 13.688 1.00 92.06 71 ARG A N 1
ATOM 529 C CA . ARG A 1 71 ? -3.181 -1.121 13.215 1.00 92.06 71 ARG A CA 1
ATOM 530 C C . ARG A 1 71 ? -2.996 -2.161 12.112 1.00 92.06 71 ARG A C 1
ATOM 532 O O . ARG A 1 71 ? -3.949 -2.880 11.847 1.00 92.06 71 ARG A O 1
ATOM 539 N N . TYR A 1 72 ? -1.827 -2.260 11.477 1.00 94.56 72 TYR A N 1
ATOM 540 C CA . TYR A 1 72 ? -1.589 -3.234 10.413 1.00 94.56 72 TYR A CA 1
ATOM 541 C C . TYR A 1 72 ? -0.542 -4.273 10.815 1.00 94.56 72 TYR A C 1
ATOM 543 O O . TYR A 1 72 ? 0.496 -3.969 11.395 1.00 94.56 72 TYR A O 1
ATOM 551 N N . SER A 1 73 ? -0.814 -5.530 10.476 1.00 95.75 73 SER A N 1
ATOM 552 C CA . SER A 1 73 ? 0.211 -6.561 10.314 1.00 95.75 73 SER A CA 1
ATOM 553 C C . SER A 1 73 ? 0.681 -6.534 8.873 1.00 95.75 73 SER A C 1
ATOM 555 O O . SER A 1 73 ? -0.182 -6.539 8.006 1.00 95.75 73 SER A O 1
ATOM 557 N N . VAL A 1 74 ? 1.985 -6.549 8.605 1.00 97.12 74 VAL A N 1
ATOM 558 C CA . VAL A 1 74 ? 2.515 -6.554 7.233 1.00 97.12 74 VAL A CA 1
ATOM 559 C C . VAL A 1 74 ? 3.314 -7.826 6.991 1.00 97.12 74 VAL A C 1
ATOM 561 O O . VAL A 1 74 ? 4.207 -8.154 7.769 1.00 97.12 74 VAL A O 1
ATOM 564 N N . GLU A 1 75 ? 3.014 -8.510 5.895 1.00 98.06 75 GLU A N 1
ATOM 565 C CA . GLU A 1 75 ? 3.759 -9.650 5.371 1.00 98.06 75 GLU A CA 1
ATOM 566 C C . GLU A 1 75 ? 4.131 -9.384 3.908 1.00 98.06 75 GLU A C 1
ATOM 568 O O . GLU A 1 75 ? 3.330 -8.851 3.140 1.00 98.06 75 GLU A O 1
ATOM 573 N N . LEU A 1 76 ? 5.358 -9.734 3.519 1.00 97.81 76 LEU A N 1
ATOM 574 C CA . LEU A 1 76 ? 5.805 -9.659 2.130 1.00 97.81 76 LEU A CA 1
ATOM 575 C C . LEU A 1 76 ? 5.714 -11.041 1.498 1.00 97.81 76 LEU A C 1
ATOM 577 O O . LEU A 1 76 ? 6.331 -11.988 1.984 1.00 97.81 76 LEU A O 1
ATOM 581 N N . VAL A 1 77 ? 4.975 -11.135 0.400 1.00 97.19 77 VAL A N 1
ATOM 582 C CA . VAL A 1 77 ? 4.711 -12.392 -0.297 1.00 97.19 77 VAL A CA 1
ATOM 583 C C . VAL A 1 77 ? 5.351 -12.332 -1.677 1.00 97.19 77 VAL A C 1
ATOM 585 O O . VAL A 1 77 ? 4.985 -11.495 -2.504 1.00 97.19 77 VAL A O 1
ATOM 588 N N . GLY A 1 78 ? 6.313 -13.222 -1.918 1.00 94.25 78 GLY A N 1
ATOM 589 C CA . GLY A 1 78 ? 6.899 -13.429 -3.239 1.00 94.25 78 GLY A CA 1
ATOM 590 C C . GLY A 1 78 ? 5.921 -14.174 -4.146 1.00 94.25 78 GLY A C 1
ATOM 591 O O . GLY A 1 78 ? 5.372 -15.212 -3.769 1.00 94.25 78 GLY A O 1
ATOM 592 N N . VAL A 1 79 ? 5.694 -13.651 -5.347 1.00 92.25 79 VAL A N 1
ATOM 593 C CA . VAL A 1 79 ? 4.809 -14.232 -6.359 1.00 92.25 79 VAL A CA 1
ATOM 594 C C . VAL A 1 79 ? 5.611 -14.503 -7.622 1.00 92.25 79 VAL A C 1
ATOM 596 O O . VAL A 1 79 ? 6.353 -13.658 -8.121 1.00 92.25 79 VAL A O 1
ATOM 599 N N . THR A 1 80 ? 5.471 -15.717 -8.149 1.00 89.19 80 THR A N 1
ATOM 600 C CA . THR A 1 80 ? 6.069 -16.084 -9.436 1.00 89.19 80 THR A CA 1
ATOM 601 C C . THR A 1 80 ? 5.108 -15.707 -10.553 1.00 89.19 80 THR A C 1
ATOM 603 O O . THR A 1 80 ? 4.015 -16.267 -10.631 1.00 89.19 80 THR A O 1
ATOM 606 N N . GLU A 1 81 ? 5.512 -14.791 -11.431 1.00 79.44 81 GLU A N 1
ATOM 607 C CA . GLU A 1 81 ? 4.688 -14.398 -12.572 1.00 79.44 81 GLU A CA 1
ATOM 608 C C . GLU A 1 81 ? 4.934 -15.339 -13.770 1.00 79.44 81 GLU A C 1
ATOM 610 O O . GLU A 1 81 ? 6.049 -15.400 -14.307 1.00 79.44 81 GLU A O 1
ATOM 615 N N . PRO A 1 82 ? 3.927 -16.119 -14.207 1.00 75.88 82 PRO A N 1
ATOM 616 C CA . PRO A 1 82 ? 4.095 -17.037 -15.324 1.00 75.88 82 PRO A CA 1
ATOM 617 C C . PRO A 1 82 ? 4.351 -16.262 -16.622 1.00 75.88 82 PRO A C 1
ATOM 619 O O . PRO A 1 82 ? 3.578 -15.395 -17.013 1.00 75.88 82 PRO A O 1
ATOM 622 N N . GLY A 1 83 ? 5.435 -16.605 -17.321 1.00 72.56 83 GLY A N 1
ATOM 623 C CA . GLY A 1 83 ? 5.814 -15.970 -18.590 1.00 72.56 83 GLY A CA 1
ATOM 624 C C . GLY A 1 83 ? 6.907 -14.904 -18.476 1.00 72.56 83 GLY A C 1
ATOM 625 O O . GLY A 1 83 ? 7.501 -14.550 -19.495 1.00 72.56 83 GLY A O 1
ATOM 626 N N . ILE A 1 84 ? 7.270 -14.465 -17.266 1.00 67.75 84 ILE A N 1
ATOM 627 C CA . ILE A 1 84 ? 8.454 -13.626 -17.050 1.00 67.75 84 ILE A CA 1
ATOM 628 C C . ILE A 1 84 ? 9.624 -14.525 -16.659 1.00 67.75 84 ILE A C 1
ATOM 630 O O . ILE A 1 84 ? 9.701 -15.035 -15.547 1.00 67.75 84 ILE A O 1
ATOM 634 N N . ALA A 1 85 ? 10.576 -14.702 -17.579 1.00 57.28 85 ALA A N 1
ATOM 635 C CA . ALA A 1 85 ? 11.657 -15.685 -17.460 1.00 57.28 85 ALA A CA 1
ATOM 636 C C . ALA A 1 85 ? 12.512 -15.589 -16.174 1.00 57.28 85 ALA A C 1
ATOM 638 O O . ALA A 1 85 ? 13.230 -16.543 -15.879 1.00 57.28 85 ALA A O 1
ATOM 639 N N . ARG A 1 86 ? 12.481 -14.460 -15.438 1.00 54.28 86 ARG A N 1
ATOM 640 C CA . ARG A 1 86 ? 13.253 -14.213 -14.197 1.00 54.28 86 ARG A CA 1
ATOM 641 C C . ARG A 1 86 ? 12.618 -13.193 -13.228 1.00 54.28 86 ARG A C 1
ATOM 643 O O . ARG A 1 86 ? 13.348 -12.512 -12.509 1.00 54.28 86 ARG A O 1
ATOM 650 N N . GLY A 1 87 ? 11.299 -13.017 -13.242 1.00 70.44 87 GLY A N 1
ATOM 651 C CA . GLY A 1 87 ? 10.635 -12.004 -12.415 1.00 70.44 87 GLY A CA 1
ATOM 652 C C . GLY A 1 87 ? 9.918 -12.625 -11.228 1.00 70.44 87 GLY A C 1
ATOM 653 O O . GLY A 1 87 ? 8.783 -13.056 -11.378 1.00 70.44 87 GLY A O 1
ATOM 654 N N . GLU A 1 88 ? 10.567 -12.677 -10.067 1.00 81.44 88 GLU A N 1
ATOM 655 C CA . GLU A 1 88 ? 9.807 -12.703 -8.816 1.00 81.44 88 GLU A CA 1
ATOM 656 C C . GLU A 1 88 ? 9.246 -11.297 -8.604 1.00 81.44 88 GLU A C 1
ATOM 658 O O . GLU A 1 88 ? 9.997 -10.313 -8.646 1.00 81.44 88 GLU A O 1
ATOM 663 N N . ASP A 1 89 ? 7.935 -11.214 -8.421 1.00 89.50 89 ASP A N 1
ATOM 664 C CA . ASP A 1 89 ? 7.267 -10.005 -7.975 1.00 89.50 89 ASP A CA 1
ATOM 665 C C . ASP A 1 89 ? 6.933 -10.112 -6.489 1.00 89.50 89 ASP A C 1
ATOM 667 O O . ASP A 1 89 ? 6.911 -11.199 -5.915 1.00 89.50 89 ASP A O 1
ATOM 671 N N . TRP A 1 90 ? 6.708 -8.973 -5.850 1.00 94.44 90 TRP A N 1
ATOM 672 C CA . TRP A 1 90 ? 6.477 -8.907 -4.417 1.00 94.44 90 TRP A CA 1
ATOM 673 C C . TRP A 1 90 ? 5.191 -8.159 -4.126 1.00 94.44 90 TRP A C 1
ATOM 675 O O . TRP A 1 90 ? 5.032 -7.004 -4.528 1.00 94.44 90 TRP A O 1
ATOM 685 N N . LEU A 1 91 ? 4.316 -8.820 -3.373 1.00 96.06 91 LEU A N 1
ATOM 686 C CA . LEU A 1 91 ? 3.110 -8.243 -2.803 1.00 96.06 91 LEU A CA 1
ATOM 687 C C . LEU A 1 91 ? 3.346 -7.898 -1.330 1.00 96.06 91 LEU A C 1
ATOM 689 O O . LEU A 1 91 ? 4.039 -8.624 -0.616 1.00 96.06 91 LEU A O 1
ATOM 693 N N . ALA A 1 92 ? 2.725 -6.827 -0.853 1.00 97.44 92 ALA A N 1
ATOM 694 C CA . ALA A 1 92 ? 2.531 -6.594 0.570 1.00 97.44 92 ALA A CA 1
ATOM 695 C C . ALA A 1 92 ? 1.109 -7.006 0.953 1.00 97.44 92 ALA A C 1
ATOM 697 O O . ALA A 1 92 ? 0.145 -6.422 0.460 1.00 97.44 92 ALA A O 1
ATOM 698 N N . LEU A 1 93 ? 0.992 -7.981 1.851 1.00 97.94 93 LEU A N 1
ATOM 699 C CA . LEU A 1 93 ? -0.246 -8.348 2.523 1.00 97.94 93 LEU A CA 1
ATOM 700 C C . LEU A 1 93 ? -0.312 -7.621 3.860 1.00 97.94 93 LEU A C 1
ATOM 702 O O . LEU A 1 93 ? 0.462 -7.901 4.774 1.00 97.94 93 LEU A O 1
ATOM 706 N N . CYS A 1 94 ? -1.249 -6.686 3.970 1.00 97.75 94 CYS A N 1
ATOM 707 C CA . CYS A 1 94 ? -1.452 -5.910 5.179 1.00 97.75 94 CYS A CA 1
ATOM 708 C C . CYS A 1 94 ? -2.814 -6.228 5.798 1.00 97.75 94 CYS A C 1
ATOM 710 O O . CYS A 1 94 ? -3.836 -6.014 5.158 1.00 97.75 94 CYS A O 1
ATOM 712 N N . ILE A 1 95 ? -2.853 -6.706 7.040 1.00 97.38 95 ILE A N 1
ATOM 713 C CA . ILE A 1 95 ? -4.100 -7.096 7.717 1.00 97.38 95 ILE A CA 1
ATOM 714 C C . ILE A 1 95 ? -4.397 -6.117 8.852 1.00 97.38 95 ILE A C 1
ATOM 716 O O . ILE A 1 95 ? -3.560 -5.921 9.738 1.00 97.38 95 ILE A O 1
ATOM 720 N N . SER A 1 96 ? -5.586 -5.514 8.828 1.00 94.81 96 SER A N 1
ATOM 721 C CA . SER A 1 96 ? -6.096 -4.630 9.881 1.00 94.81 96 SER A CA 1
ATOM 722 C C . SER A 1 96 ? -6.335 -5.404 11.183 1.00 94.81 96 SER A C 1
ATOM 724 O O . SER A 1 96 ? -7.002 -6.436 11.187 1.00 94.81 96 SER A O 1
ATOM 726 N N . ARG A 1 97 ? -5.794 -4.931 12.309 1.00 91.69 97 ARG A N 1
ATOM 727 C CA . ARG A 1 97 ? -5.878 -5.609 13.612 1.00 91.69 97 ARG A CA 1
ATOM 728 C C . ARG A 1 97 ? -7.012 -5.036 14.477 1.00 91.69 97 ARG A C 1
ATOM 730 O O . ARG A 1 97 ? -7.061 -3.822 14.663 1.00 91.69 97 ARG A O 1
ATOM 737 N N . PRO A 1 98 ? -7.851 -5.881 15.109 1.00 83.38 98 PRO A N 1
ATOM 738 C CA . PRO A 1 98 ? -8.992 -5.443 15.925 1.00 83.38 98 PRO A CA 1
ATOM 739 C C . PRO A 1 98 ? -8.615 -4.758 17.242 1.00 83.38 98 PRO A C 1
ATOM 741 O O . PRO A 1 98 ? -9.417 -4.010 17.790 1.00 83.38 98 PRO A O 1
ATOM 744 N N . ASN A 1 99 ? -7.407 -5.008 17.755 1.00 69.06 99 ASN A N 1
ATOM 745 C CA . ASN A 1 99 ? -7.021 -4.631 19.115 1.00 69.06 99 ASN A CA 1
ATOM 746 C C . ASN A 1 99 ? -5.748 -3.780 19.178 1.00 69.06 99 ASN A C 1
ATOM 748 O O . ASN A 1 99 ? -5.095 -3.712 20.219 1.00 69.06 99 ASN A O 1
ATOM 752 N N . ALA A 1 100 ? -5.393 -3.116 18.074 1.00 65.81 100 ALA A N 1
ATOM 753 C CA . ALA A 1 100 ? -4.492 -1.975 18.138 1.00 65.81 100 ALA A CA 1
ATOM 754 C C . ALA A 1 100 ? -5.281 -0.820 18.763 1.00 65.81 100 ALA A C 1
ATOM 756 O O . ALA A 1 100 ? -5.710 0.108 18.078 1.00 65.81 100 ALA A O 1
ATOM 757 N N . ALA A 1 101 ? -5.560 -0.938 20.066 1.00 57.44 101 ALA A N 1
ATOM 758 C CA . ALA A 1 101 ? -6.035 0.171 20.863 1.00 57.44 101 ALA A CA 1
ATOM 759 C C . ALA A 1 101 ? -5.157 1.373 20.521 1.00 57.44 101 ALA A C 1
ATOM 761 O O . ALA A 1 101 ? -3.956 1.216 20.289 1.00 57.44 101 ALA A O 1
ATOM 762 N N . VAL A 1 102 ? -5.787 2.542 20.441 1.00 59.00 102 VAL A N 1
ATOM 763 C CA . VAL A 1 102 ? -5.182 3.846 20.157 1.00 59.00 102 VAL A CA 1
ATOM 764 C C . VAL A 1 102 ? -4.236 4.243 21.299 1.00 59.00 102 VAL A C 1
ATOM 766 O O . VAL A 1 102 ? -4.337 5.316 21.881 1.00 59.00 102 VAL A O 1
ATOM 769 N N . GLU A 1 103 ? -3.311 3.370 21.679 1.00 61.09 103 GLU A N 1
ATOM 770 C CA . GLU A 1 103 ? -2.051 3.818 22.212 1.00 61.09 103 GLU A CA 1
ATOM 771 C C . GLU A 1 103 ? -1.454 4.619 21.072 1.00 61.09 103 GLU A C 1
ATOM 773 O O . GLU A 1 103 ? -1.130 4.082 20.010 1.00 61.09 103 GLU A O 1
ATOM 778 N N . ALA A 1 104 ? -1.467 5.937 21.252 1.00 58.66 104 ALA A N 1
ATOM 779 C CA . ALA A 1 104 ? -0.799 6.886 20.392 1.00 58.66 104 ALA A CA 1
ATOM 780 C C . ALA A 1 104 ? 0.690 6.534 20.414 1.00 58.66 104 ALA A C 1
ATOM 782 O O . ALA A 1 104 ? 1.479 7.114 21.152 1.00 58.66 104 ALA A O 1
ATOM 783 N N . SER A 1 105 ? 1.054 5.503 19.6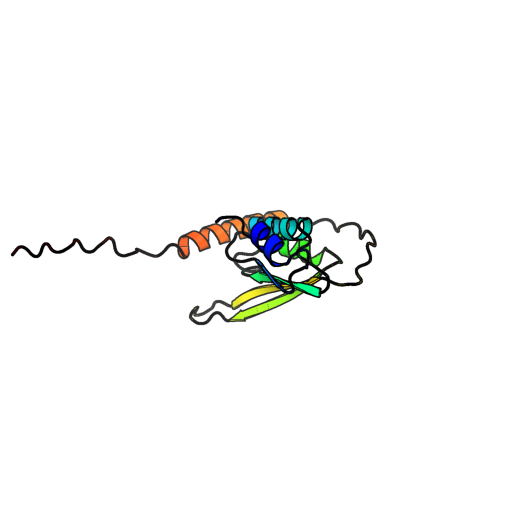56 1.00 64.81 105 SER A N 1
ATOM 784 C CA . SER A 1 105 ? 2.424 5.161 19.370 1.00 64.81 105 SER A CA 1
ATOM 785 C C . SER A 1 105 ? 2.951 6.369 18.631 1.00 64.81 105 SER A C 1
ATOM 787 O O . SER A 1 105 ? 2.454 6.719 17.556 1.00 64.81 105 SER A O 1
ATOM 789 N N . GLU A 1 106 ? 3.870 7.067 19.289 1.00 73.00 106 GLU A N 1
ATOM 790 C CA . GLU A 1 106 ? 4.608 8.165 18.702 1.00 73.00 106 GLU A CA 1
ATOM 791 C C . GLU A 1 106 ? 5.129 7.666 17.358 1.00 73.00 106 GLU A C 1
ATOM 793 O O . GLU A 1 106 ? 5.898 6.703 17.304 1.00 73.00 106 GLU A O 1
ATOM 798 N N . ALA A 1 107 ? 4.582 8.224 16.274 1.00 78.62 107 ALA A N 1
ATOM 799 C CA . ALA A 1 107 ? 4.864 7.729 14.942 1.00 78.62 107 ALA A CA 1
ATOM 800 C C . ALA A 1 107 ? 6.379 7.762 14.761 1.00 78.62 107 ALA A C 1
ATOM 802 O O . ALA A 1 107 ? 6.985 8.834 14.827 1.00 78.62 107 ALA A O 1
ATOM 803 N N . ALA A 1 108 ? 6.985 6.584 14.589 1.00 88.38 108 ALA A N 1
ATOM 804 C CA . ALA A 1 108 ? 8.423 6.491 14.422 1.00 88.38 108 ALA A CA 1
ATOM 805 C C . ALA A 1 108 ? 8.850 7.451 13.305 1.00 88.38 108 ALA A C 1
ATOM 807 O O . ALA A 1 108 ? 8.183 7.558 12.268 1.00 88.38 108 ALA A O 1
ATOM 808 N N . ALA A 1 109 ? 9.947 8.175 13.522 1.00 94.06 109 ALA A N 1
ATOM 809 C CA . ALA A 1 109 ? 10.488 9.032 12.481 1.00 94.06 109 ALA A CA 1
ATOM 810 C C . ALA A 1 109 ? 10.818 8.174 11.245 1.00 94.06 109 ALA A C 1
ATOM 812 O O . ALA A 1 109 ? 11.363 7.075 11.400 1.00 94.06 109 ALA A O 1
ATOM 813 N N . PRO A 1 110 ? 10.485 8.634 10.025 1.00 95.56 110 PRO A N 1
ATOM 814 C CA . PRO A 1 110 ? 10.826 7.896 8.819 1.00 95.56 110 PRO A CA 1
ATOM 815 C C . PRO A 1 110 ? 12.347 7.722 8.710 1.00 95.56 110 PRO A C 1
ATOM 817 O O . PRO A 1 110 ? 13.086 8.650 9.055 1.00 95.56 110 PRO A O 1
ATOM 820 N N . PRO A 1 111 ? 12.830 6.572 8.207 1.00 96.12 111 PRO A N 1
ATOM 821 C CA . PRO A 1 111 ? 14.258 6.358 8.029 1.00 96.12 111 PRO A CA 1
ATOM 822 C C . PRO A 1 111 ? 14.833 7.389 7.043 1.00 96.12 111 PRO A C 1
ATOM 824 O O . PRO A 1 111 ? 14.160 7.747 6.067 1.00 96.12 111 PRO A O 1
ATOM 827 N N . PRO A 1 112 ? 16.063 7.886 7.267 1.00 97.56 112 PRO A N 1
ATOM 828 C CA . PRO A 1 112 ? 16.645 8.959 6.460 1.00 97.56 112 PRO A CA 1
ATOM 829 C C . PRO A 1 112 ? 16.845 8.574 4.985 1.00 97.56 112 PRO A C 1
ATOM 831 O O . PRO A 1 112 ? 16.896 9.447 4.121 1.00 97.56 112 PRO A O 1
ATOM 834 N N . GLU A 1 113 ? 16.900 7.281 4.665 1.00 98.00 113 GLU A N 1
ATOM 835 C CA . GLU A 1 113 ? 17.010 6.750 3.305 1.00 98.00 113 GLU A CA 1
ATOM 836 C C . GLU A 1 113 ? 15.677 6.770 2.543 1.00 98.00 113 GLU A C 1
ATOM 838 O O . GLU A 1 113 ? 15.673 6.685 1.310 1.00 98.00 113 GLU A O 1
ATOM 843 N N . LEU A 1 114 ? 14.543 6.907 3.244 1.00 96.44 114 LEU A N 1
ATOM 844 C CA . LEU A 1 114 ? 13.203 6.809 2.661 1.00 96.44 114 LEU A CA 1
ATOM 845 C C . LEU A 1 114 ? 12.996 7.743 1.454 1.00 96.44 114 LEU A C 1
ATOM 847 O O . LEU A 1 114 ? 12.475 7.273 0.437 1.00 96.44 114 LEU A O 1
ATOM 851 N N . PRO A 1 115 ? 13.422 9.026 1.477 1.00 97.06 115 PRO A N 1
ATOM 852 C CA . PRO A 1 115 ? 13.290 9.909 0.318 1.00 97.06 115 PRO A CA 1
ATOM 853 C C . PRO A 1 115 ? 14.093 9.437 -0.902 1.00 97.06 115 PRO A C 1
ATOM 855 O O . PRO A 1 115 ? 13.600 9.526 -2.027 1.00 97.06 115 PRO A O 1
ATOM 858 N N . SER A 1 116 ? 15.303 8.906 -0.691 1.00 97.44 116 SER A N 1
ATOM 859 C CA . SER A 1 116 ? 16.154 8.389 -1.771 1.00 97.44 116 SER A CA 1
ATOM 860 C C . SER A 1 116 ? 15.517 7.164 -2.429 1.00 97.44 116 SER A C 1
ATOM 862 O O . SER A 1 116 ? 15.355 7.124 -3.651 1.00 97.44 116 SER A O 1
ATOM 864 N N . LEU A 1 117 ? 15.047 6.213 -1.613 1.00 96.62 117 LEU A N 1
ATOM 865 C CA . LEU A 1 117 ? 14.344 5.016 -2.084 1.00 96.62 117 LEU A CA 1
ATOM 866 C C . LEU A 1 117 ? 13.051 5.371 -2.829 1.00 96.62 117 LEU A C 1
ATOM 868 O O . LEU A 1 117 ? 12.757 4.792 -3.872 1.00 96.62 117 LEU A O 1
ATOM 872 N N . THR A 1 118 ? 12.303 6.364 -2.338 1.00 95.94 118 THR A N 1
ATOM 873 C CA . THR A 1 118 ? 11.093 6.880 -3.004 1.00 95.94 118 THR A CA 1
ATOM 874 C C . THR A 1 118 ? 11.423 7.424 -4.395 1.00 95.94 118 THR A C 1
ATOM 876 O O . THR A 1 118 ? 10.752 7.111 -5.380 1.00 95.94 118 THR A O 1
ATOM 879 N N . ALA A 1 119 ? 12.479 8.237 -4.504 1.00 95.50 119 ALA A N 1
ATOM 880 C CA . ALA A 1 119 ? 12.901 8.821 -5.774 1.00 95.50 119 ALA A CA 1
ATOM 881 C C . ALA A 1 119 ? 13.370 7.750 -6.774 1.00 95.50 119 ALA A C 1
ATOM 883 O O . ALA A 1 119 ? 13.083 7.839 -7.974 1.00 95.50 119 ALA A O 1
ATOM 884 N N . GLU A 1 120 ? 14.069 6.724 -6.288 1.00 96.44 120 GLU A N 1
ATOM 885 C CA . GLU A 1 120 ? 14.475 5.572 -7.086 1.00 96.44 120 GLU A CA 1
ATOM 886 C C . GLU A 1 120 ? 13.276 4.749 -7.571 1.00 96.44 120 GLU A C 1
ATOM 888 O O . GLU A 1 120 ? 13.185 4.486 -8.774 1.00 96.44 120 GLU A O 1
ATOM 893 N N . SER A 1 121 ? 12.327 4.422 -6.692 1.00 95.19 121 SER A N 1
ATOM 894 C CA . SER A 1 121 ? 11.091 3.728 -7.068 1.00 95.19 121 SER A CA 1
ATOM 895 C C . SER A 1 121 ? 10.330 4.498 -8.152 1.00 95.19 121 SER A C 1
ATOM 897 O O . SER A 1 121 ? 10.016 3.943 -9.207 1.00 95.19 121 SER A O 1
ATOM 899 N N . ALA A 1 122 ? 10.135 5.810 -7.983 1.00 94.31 122 ALA A N 1
ATOM 900 C CA . ALA A 1 122 ? 9.470 6.645 -8.983 1.00 94.31 122 ALA A CA 1
ATOM 901 C C . ALA A 1 122 ? 10.190 6.619 -10.346 1.00 94.31 122 ALA A C 1
ATOM 903 O O . ALA A 1 122 ? 9.560 6.623 -11.409 1.00 94.31 122 ALA A O 1
ATOM 904 N N . ARG A 1 123 ? 11.530 6.572 -10.351 1.00 94.88 123 ARG A N 1
ATOM 905 C CA . ARG A 1 123 ? 12.326 6.402 -11.578 1.00 94.88 123 ARG A CA 1
ATOM 906 C C . ARG A 1 123 ? 12.077 5.037 -12.224 1.00 94.88 123 ARG A C 1
ATOM 908 O O . ARG A 1 123 ? 11.963 4.981 -13.449 1.00 94.88 123 ARG A O 1
ATOM 915 N N . LEU A 1 124 ? 12.012 3.963 -11.442 1.00 93.56 124 LEU A N 1
ATOM 916 C CA . LEU A 1 124 ? 11.762 2.608 -11.938 1.00 93.56 124 LEU A CA 1
ATOM 917 C C . LEU A 1 124 ? 10.329 2.447 -12.467 1.00 93.56 124 LEU A C 1
ATOM 919 O O . LEU A 1 124 ? 10.158 1.871 -13.539 1.00 93.56 124 LEU A O 1
ATOM 923 N N . TRP A 1 125 ? 9.330 3.036 -11.804 1.00 92.12 125 TRP A N 1
ATOM 924 C CA . TRP A 1 125 ? 7.940 3.065 -12.273 1.00 92.12 125 TRP A CA 1
ATOM 925 C C . TRP A 1 125 ? 7.812 3.716 -13.647 1.00 92.12 125 TRP A C 1
ATOM 927 O O . TRP A 1 125 ? 7.221 3.129 -14.550 1.00 92.12 125 TRP A O 1
ATOM 937 N N . ARG A 1 126 ? 8.451 4.875 -13.857 1.00 92.31 126 ARG A N 1
ATOM 938 C CA . ARG A 1 126 ? 8.484 5.519 -15.182 1.00 92.31 126 ARG A CA 1
ATOM 939 C C . ARG A 1 126 ? 9.087 4.606 -16.247 1.00 92.31 126 ARG A C 1
ATOM 941 O O . ARG A 1 126 ? 8.540 4.486 -17.337 1.00 92.31 126 ARG A O 1
ATOM 948 N N . ARG A 1 127 ? 10.203 3.935 -15.942 1.00 91.50 127 ARG A N 1
ATOM 949 C CA . ARG A 1 127 ? 10.840 2.997 -16.886 1.00 91.50 127 ARG A CA 1
ATOM 950 C C . ARG A 1 127 ? 9.925 1.830 -17.234 1.00 91.50 127 ARG A C 1
ATOM 952 O O . ARG A 1 127 ? 9.856 1.463 -18.401 1.00 91.50 127 ARG A O 1
ATOM 959 N N . ARG A 1 128 ? 9.231 1.275 -16.242 1.00 88.38 128 ARG A N 1
ATOM 960 C CA . ARG A 1 128 ? 8.277 0.186 -16.435 1.00 88.38 128 ARG A CA 1
ATOM 961 C C . ARG A 1 128 ? 7.116 0.604 -17.334 1.00 88.38 128 ARG A C 1
ATOM 963 O O . ARG A 1 128 ? 6.885 -0.056 -18.336 1.00 88.38 128 ARG A O 1
ATOM 970 N N . GLN A 1 129 ? 6.488 1.744 -17.051 1.00 88.12 129 GLN A N 1
ATOM 971 C CA . GLN A 1 129 ? 5.402 2.289 -17.876 1.00 88.12 129 GLN A CA 1
ATOM 972 C C . GLN A 1 129 ? 5.831 2.506 -19.336 1.00 88.12 129 GLN A C 1
ATOM 974 O O . GLN A 1 129 ? 5.049 2.289 -20.256 1.00 88.12 129 GLN A O 1
ATOM 979 N N . HIS A 1 130 ? 7.089 2.895 -19.571 1.00 88.00 130 HIS A N 1
ATOM 980 C CA . HIS A 1 130 ? 7.640 2.991 -20.925 1.00 88.00 130 HIS A CA 1
ATOM 981 C C . HIS A 1 130 ? 7.914 1.631 -21.581 1.00 88.00 130 HIS A C 1
ATOM 983 O O . HIS A 1 130 ? 7.803 1.530 -22.799 1.00 88.00 130 HIS A O 1
ATOM 989 N N . ALA A 1 131 ? 8.293 0.610 -20.811 1.00 85.81 131 ALA A N 1
ATOM 990 C CA . ALA A 1 131 ? 8.560 -0.735 -21.322 1.00 85.81 131 ALA A CA 1
ATOM 991 C C . ALA A 1 131 ? 7.273 -1.526 -21.615 1.00 85.81 131 ALA A C 1
ATOM 993 O O . ALA A 1 131 ? 7.248 -2.324 -22.546 1.00 85.81 131 ALA A O 1
ATOM 994 N N . GLU A 1 132 ? 6.217 -1.291 -20.836 1.00 79.31 132 GLU A N 1
ATOM 995 C CA . GLU A 1 132 ? 4.891 -1.903 -21.004 1.00 79.31 132 GLU A CA 1
ATOM 996 C C . GLU A 1 132 ? 4.038 -1.196 -22.061 1.00 79.31 132 GLU A C 1
ATOM 998 O O . GLU A 1 132 ? 3.007 -1.726 -22.478 1.00 79.31 132 GLU A O 1
ATOM 1003 N N . ALA A 1 133 ? 4.464 -0.020 -22.537 1.00 76.62 133 ALA A N 1
ATOM 1004 C CA . ALA A 1 133 ? 3.833 0.608 -23.685 1.00 76.62 133 ALA A CA 1
ATOM 1005 C C . ALA A 1 133 ? 3.898 -0.376 -24.868 1.00 76.62 133 ALA A C 1
ATOM 1007 O O . ALA A 1 133 ? 4.998 -0.802 -25.236 1.00 76.62 133 ALA A O 1
ATOM 1008 N N . PRO A 1 134 ? 2.753 -0.769 -25.459 1.00 71.62 134 PRO A N 1
ATOM 1009 C CA . PRO A 1 134 ? 2.714 -1.813 -26.470 1.00 71.62 134 PRO A CA 1
ATOM 1010 C C . PRO A 1 134 ? 3.685 -1.457 -27.591 1.00 71.62 134 PRO A C 1
ATOM 1012 O O . PRO A 1 134 ? 3.559 -0.402 -28.220 1.00 71.62 134 PRO A O 1
ATOM 1015 N N . ALA A 1 135 ? 4.675 -2.328 -27.804 1.00 62.91 135 ALA A N 1
ATOM 1016 C CA . ALA A 1 135 ? 5.698 -2.189 -28.829 1.00 62.91 135 ALA A CA 1
ATOM 1017 C C . ALA A 1 135 ? 5.039 -2.266 -30.211 1.00 62.91 135 ALA A C 1
ATOM 1019 O O . ALA A 1 135 ? 4.999 -3.315 -30.838 1.00 62.91 135 ALA A O 1
ATOM 1020 N N . GLY A 1 136 ? 4.456 -1.156 -30.656 1.00 54.50 136 GLY A N 1
ATOM 1021 C CA . GLY A 1 136 ? 3.697 -1.088 -31.890 1.00 54.50 136 GLY A CA 1
ATOM 1022 C C . GLY A 1 136 ? 2.467 -1.989 -31.862 1.00 54.50 136 GLY A C 1
ATOM 1023 O O . GLY A 1 136 ? 2.496 -3.125 -32.326 1.00 54.50 136 GLY A O 1
ATOM 1024 N N . GLN A 1 137 ? 1.321 -1.422 -31.489 1.00 50.94 137 GLN A N 1
ATOM 1025 C CA . GLN A 1 137 ? 0.122 -1.780 -32.239 1.00 50.94 137 GLN A CA 1
ATOM 1026 C C . GLN A 1 137 ? 0.493 -1.581 -33.720 1.00 50.94 137 GLN A C 1
ATOM 1028 O O . GLN A 1 137 ? 0.940 -0.477 -34.059 1.00 50.94 137 GLN A O 1
ATOM 1033 N N . PRO A 1 138 ? 0.478 -2.631 -34.567 1.00 56.19 138 PRO A N 1
ATOM 1034 C CA . PRO A 1 138 ? 0.949 -2.515 -35.937 1.00 56.19 138 PRO A CA 1
ATOM 1035 C C . PRO A 1 138 ? 0.196 -1.350 -36.565 1.00 56.19 138 PRO A C 1
ATOM 1037 O O . PRO A 1 138 ? -1.035 -1.377 -36.621 1.00 56.19 138 PRO A O 1
ATOM 1040 N N . ARG A 1 139 ? 0.931 -0.291 -36.948 1.00 56.28 139 ARG A N 1
ATOM 1041 C CA . ARG A 1 139 ? 0.373 0.823 -37.722 1.00 56.28 139 ARG A CA 1
ATOM 1042 C C . ARG A 1 139 ? -0.407 0.169 -38.844 1.00 56.28 139 ARG A C 1
ATOM 1044 O O . ARG A 1 139 ? 0.174 -0.665 -39.538 1.00 56.28 139 ARG A O 1
ATOM 1051 N N . GLY A 1 140 ? -1.709 0.451 -38.882 1.00 54.62 140 GLY A N 1
ATOM 1052 C CA . GLY A 1 140 ? -2.673 -0.284 -39.683 1.00 54.62 140 GLY A CA 1
ATOM 1053 C C . GLY A 1 140 ? -2.070 -0.704 -41.013 1.00 54.62 140 GLY A C 1
ATOM 1054 O O . GLY A 1 140 ? -1.509 0.121 -41.731 1.00 54.62 140 GLY A O 1
ATOM 1055 N N . ARG A 1 141 ? -2.163 -2.001 -41.318 1.00 55.94 141 ARG A N 1
ATOM 1056 C CA . ARG A 1 141 ? -2.149 -2.437 -42.711 1.00 55.94 141 ARG A CA 1
ATOM 1057 C C . ARG A 1 141 ? -3.123 -1.507 -43.425 1.00 55.94 141 ARG A C 1
ATOM 1059 O O . ARG A 1 141 ? -4.293 -1.480 -43.037 1.00 55.94 141 ARG A O 1
ATOM 1066 N N . ASP A 1 142 ? -2.625 -0.724 -44.380 1.00 60.69 142 ASP A N 1
ATOM 1067 C CA . ASP A 1 142 ? -3.486 0.042 -45.271 1.00 60.69 142 ASP A CA 1
ATOM 1068 C C . ASP A 1 142 ? -4.604 -0.898 -45.736 1.00 60.69 142 ASP A C 1
ATOM 1070 O O . ASP A 1 142 ? -4.302 -2.040 -46.114 1.00 60.69 142 ASP A O 1
ATOM 1074 N N . PRO A 1 143 ? -5.884 -0.494 -45.656 1.00 66.81 143 PRO A N 1
ATOM 1075 C CA . PRO A 1 143 ? -6.943 -1.279 -46.254 1.00 66.81 143 PRO A CA 1
ATOM 1076 C C . PRO A 1 143 ? -6.583 -1.408 -47.730 1.00 66.81 143 PRO A C 1
ATOM 1078 O O . PRO A 1 143 ? -6.593 -0.423 -48.470 1.00 66.81 143 PRO A O 1
ATOM 1081 N N . VAL A 1 144 ? -6.181 -2.613 -48.139 1.00 64.62 144 VAL A N 1
ATOM 1082 C CA . VAL A 1 144 ? -6.009 -2.940 -49.548 1.00 64.62 144 VAL A CA 1
ATOM 1083 C C . VAL A 1 144 ? -7.354 -2.630 -50.174 1.00 64.62 144 VAL A C 1
ATOM 1085 O O . VAL A 1 144 ? -8.357 -3.267 -49.860 1.00 64.62 144 VAL A O 1
ATOM 1088 N N . ALA A 1 145 ? -7.375 -1.575 -50.982 1.00 59.34 145 ALA A N 1
ATOM 1089 C CA . ALA A 1 145 ? -8.506 -1.235 -51.807 1.00 59.34 145 ALA A CA 1
ATOM 1090 C C . ALA A 1 145 ? -8.741 -2.420 -52.747 1.00 59.34 145 ALA A C 1
ATOM 1092 O O . ALA A 1 145 ? -8.089 -2.532 -53.786 1.00 59.34 145 ALA A O 1
ATOM 1093 N N . GLU A 1 146 ? -9.653 -3.314 -52.372 1.00 61.62 146 GLU A N 1
ATOM 1094 C CA . GLU A 1 146 ? -10.339 -4.186 -53.315 1.00 61.62 146 GLU A CA 1
ATOM 1095 C C . GLU A 1 146 ? -11.151 -3.271 -54.237 1.00 61.62 146 GLU A C 1
ATOM 1097 O O . GLU A 1 146 ? -12.296 -2.903 -53.976 1.00 61.62 146 GLU A O 1
ATOM 1102 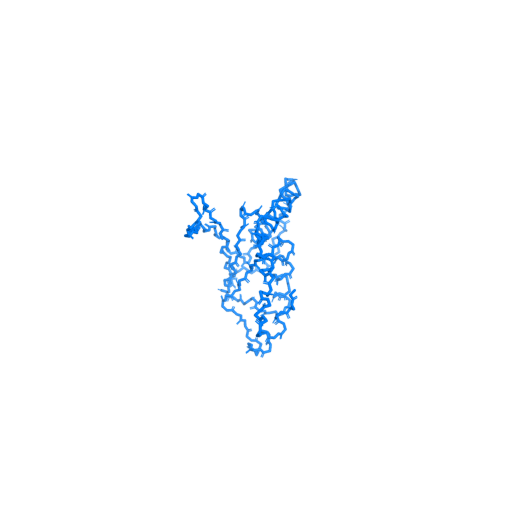N N . ARG A 1 147 ? -10.483 -2.803 -55.295 1.00 60.22 147 ARG A N 1
ATOM 1103 C CA . ARG A 1 147 ? -11.144 -2.285 -56.482 1.00 60.22 147 ARG A CA 1
ATOM 1104 C C . ARG A 1 147 ? -11.747 -3.481 -57.208 1.00 60.22 147 ARG A C 1
ATOM 1106 O O . ARG A 1 147 ? -11.014 -4.349 -57.679 1.00 60.22 147 ARG A O 1
ATOM 1113 N N . PHE A 1 148 ? -13.074 -3.486 -57.226 1.00 65.19 148 PHE A N 1
ATOM 1114 C CA . PHE A 1 148 ? -13.900 -4.132 -58.238 1.00 65.19 148 PHE A CA 1
ATOM 1115 C C . PHE A 1 148 ? -13.524 -3.652 -59.646 1.00 65.19 148 PHE A C 1
ATOM 1117 O O . PHE A 1 148 ? -13.088 -2.479 -59.773 1.00 65.19 148 PHE A O 1
#

Radius of gyration: 19.91 Å; chains: 1; bounding box: 41×27×80 Å

Secondary structure (DSSP, 8-state):
----HHHHHHHHTTPPEEEEEE-SS-HHHHHHHHHHHHHTT-EEEEEEEEESSIIIII-HHHHHHHHT-TTEEEEEEEEE-TT-TT-EEEEEEEEE-TT-------PPPPPTTHHHHHHHHHHHHHHHHHHHS-S-PPP---------